Protein AF-A0A2V8RK11-F1 (afdb_monomer)

Nearest PDB structures (foldseek):
  3foj-assembly1_A  TM=9.334E-01  e=7.621E-05  Staphylococcus saprophyticus subsp. saprophyticus ATCC 15305 = NCTC 7292
  3iwh-assembly1_A  TM=9.397E-01  e=1.498E-04  Staphylococcus aureus subsp. aureus COL
  3gk5-assembly1_A  TM=9.410E-01  e=4.721E-04  Thermoplasma volcanium GSS1
  3ict-assembly1_A  TM=9.046E-01  e=2.750E-04  Bacillus anthracis str. Ames
  3nt6-assembly1_B  TM=8.661E-01  e=3.582E-03  Shewanella loihica PV-4

pLDDT: mean 88.03, std 13.86, range [37.38, 97.19]

Solvent-accessible surface area (backbone atoms only — not comparable to full-atom values): 5243 Å² total; per-residue (Å²): 135,82,78,81,74,86,68,79,86,81,77,53,73,68,57,52,49,52,42,53,75,72,66,54,83,64,47,35,39,31,31,42,57,70,74,59,47,72,74,54,72,62,91,86,47,44,83,43,34,55,96,43,38,81,86,46,45,87,78,54,61,89,91,47,54,72,49,63,40,41,94,79,50,67,57,24,53,51,59,73,76,106

Secondary structure (DSSP, 8-state):
------------HHHHHHHHHHT--EEEEE-S-HHHHHH---TTPEE--GGGTTTTGGGS-TTSEEEEE-SSSHHHHHHH--

Sequence (82 aa):
PAATENKMEEITATELKQRLDRGDDIQIIDVREPHEYEIALIPGSRLIPLGQVLDRVSEIDAGRETVVHCKMGGRSAKAIET

Radius of gyration: 13.37 Å; Cα contacts (8 Å, |Δi|>4): 86; chains: 1; bounding box: 25×48×31 Å

Structure (mmCIF, N/CA/C/O backbone):
data_AF-A0A2V8RK11-F1
#
_entry.id   AF-A0A2V8RK11-F1
#
loop_
_atom_site.group_PDB
_atom_site.id
_atom_site.type_symbol
_atom_site.label_atom_id
_atom_site.label_alt_id
_atom_site.label_comp_id
_atom_site.label_asym_id
_atom_site.label_entity_id
_atom_site.label_seq_id
_atom_site.pdbx_PDB_ins_code
_atom_site.Cartn_x
_atom_site.Cartn_y
_atom_site.Cartn_z
_atom_site.occupancy
_atom_site.B_iso_or_equiv
_atom_site.auth_seq_id
_atom_site.auth_comp_id
_atom_site.auth_asym_id
_atom_site.auth_atom_id
_atom_site.pdbx_PDB_model_num
ATOM 1 N N . PRO A 1 1 ? 2.072 32.973 7.460 1.00 37.38 1 PRO A N 1
ATOM 2 C CA . PRO A 1 1 ? 1.746 32.027 6.369 1.00 37.38 1 PRO A CA 1
ATOM 3 C C . PRO A 1 1 ? 2.461 30.687 6.596 1.00 37.38 1 PRO A C 1
ATOM 5 O O . PRO A 1 1 ? 3.647 30.563 6.314 1.00 37.38 1 PRO A O 1
ATOM 8 N N . ALA A 1 2 ? 1.760 29.737 7.219 1.00 40.84 2 ALA A N 1
ATOM 9 C CA . ALA A 1 2 ? 2.280 28.394 7.445 1.00 40.84 2 ALA A CA 1
ATOM 10 C C . ALA A 1 2 ? 2.243 27.634 6.115 1.00 40.84 2 ALA A C 1
ATOM 12 O O . ALA A 1 2 ? 1.184 27.505 5.505 1.00 40.84 2 ALA A O 1
ATOM 13 N N . ALA A 1 3 ? 3.411 27.206 5.646 1.00 42.06 3 ALA A N 1
ATOM 14 C CA . ALA A 1 3 ? 3.513 26.258 4.555 1.00 42.06 3 ALA A CA 1
ATOM 15 C C . ALA A 1 3 ? 2.881 24.943 5.027 1.00 42.06 3 ALA A C 1
ATOM 17 O O . ALA A 1 3 ? 3.325 24.370 6.020 1.00 42.06 3 ALA A O 1
ATOM 18 N N . THR A 1 4 ? 1.831 24.487 4.351 1.00 44.41 4 THR A N 1
ATOM 19 C CA . THR A 1 4 ? 1.341 23.119 4.511 1.00 44.41 4 THR A CA 1
ATOM 20 C C . THR A 1 4 ? 2.411 22.198 3.930 1.00 44.41 4 THR A C 1
ATOM 22 O O . THR A 1 4 ? 2.478 21.997 2.720 1.00 44.41 4 THR A O 1
ATOM 25 N N . GLU A 1 5 ? 3.310 21.703 4.781 1.00 46.88 5 GLU A N 1
ATOM 26 C CA . GLU A 1 5 ? 4.137 20.543 4.461 1.00 46.88 5 GLU A CA 1
ATOM 27 C C . GLU A 1 5 ? 3.179 19.373 4.196 1.00 46.88 5 GLU A C 1
ATOM 29 O O . GLU A 1 5 ? 2.527 18.893 5.121 1.00 46.88 5 GLU A O 1
ATOM 34 N N . ASN A 1 6 ? 3.083 18.911 2.947 1.00 53.88 6 ASN A N 1
ATOM 35 C CA . ASN A 1 6 ? 2.517 17.597 2.635 1.00 53.88 6 ASN A CA 1
ATOM 36 C C . ASN A 1 6 ? 3.485 16.535 3.182 1.00 53.88 6 ASN A C 1
ATOM 38 O O . ASN A 1 6 ? 4.280 15.950 2.447 1.00 53.88 6 ASN A O 1
ATOM 42 N N . LYS A 1 7 ? 3.488 16.342 4.503 1.00 55.41 7 LYS A N 1
ATOM 43 C CA . LYS A 1 7 ? 4.147 15.201 5.129 1.00 55.41 7 LYS A CA 1
ATOM 44 C C . LYS A 1 7 ? 3.302 13.986 4.806 1.00 55.41 7 LYS A C 1
ATOM 46 O O . LYS A 1 7 ? 2.180 13.873 5.281 1.00 55.41 7 LYS A O 1
ATOM 51 N N . MET A 1 8 ? 3.850 13.128 3.956 1.00 69.75 8 MET A N 1
ATOM 52 C CA . MET A 1 8 ? 3.336 11.790 3.713 1.00 69.75 8 MET A CA 1
ATOM 53 C C . MET A 1 8 ? 3.033 11.137 5.067 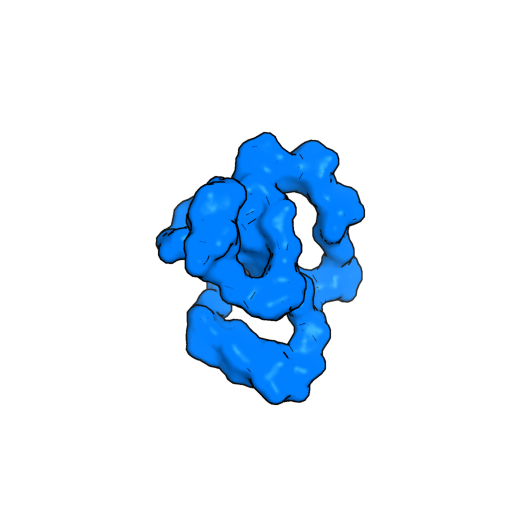1.00 69.75 8 MET A C 1
ATOM 55 O O . MET A 1 8 ? 3.920 11.052 5.917 1.00 69.75 8 MET A O 1
ATOM 59 N N . GLU A 1 9 ? 1.774 10.774 5.303 1.00 85.06 9 GLU A N 1
ATOM 60 C CA . GLU A 1 9 ? 1.376 10.159 6.567 1.00 85.06 9 GLU A CA 1
ATOM 61 C C . GLU 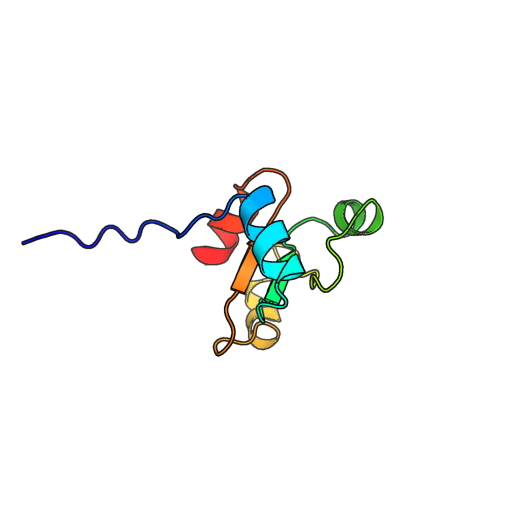A 1 9 ? 1.950 8.739 6.622 1.00 85.06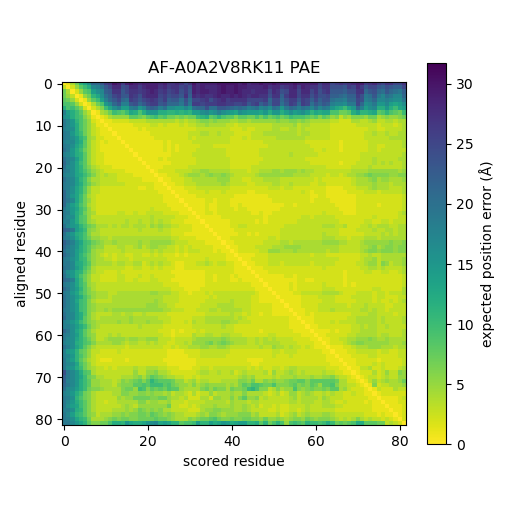 9 GLU A C 1
ATOM 63 O O . GLU A 1 9 ? 1.628 7.884 5.799 1.00 85.06 9 GLU A O 1
ATOM 68 N N . GLU A 1 10 ? 2.854 8.501 7.572 1.00 88.75 10 GLU A N 1
ATOM 69 C CA . GLU A 1 10 ? 3.500 7.206 7.765 1.00 88.75 10 GLU A CA 1
ATOM 70 C C . GLU A 1 10 ? 2.848 6.446 8.921 1.00 88.75 10 GLU A C 1
ATOM 72 O O . GLU A 1 10 ? 2.540 7.007 9.974 1.00 88.75 10 GLU A O 1
ATOM 77 N N . ILE A 1 11 ? 2.701 5.133 8.751 1.00 92.56 11 ILE A N 1
ATOM 78 C CA . ILE A 1 11 ? 2.237 4.220 9.794 1.00 92.56 11 ILE A CA 1
ATOM 79 C C . ILE A 1 11 ? 3.290 3.139 10.031 1.00 92.56 11 ILE A C 1
ATOM 81 O O . ILE A 1 11 ? 3.868 2.584 9.096 1.00 92.56 11 ILE A O 1
ATOM 85 N N . THR A 1 12 ? 3.554 2.818 11.298 1.00 93.25 12 THR A N 1
ATOM 8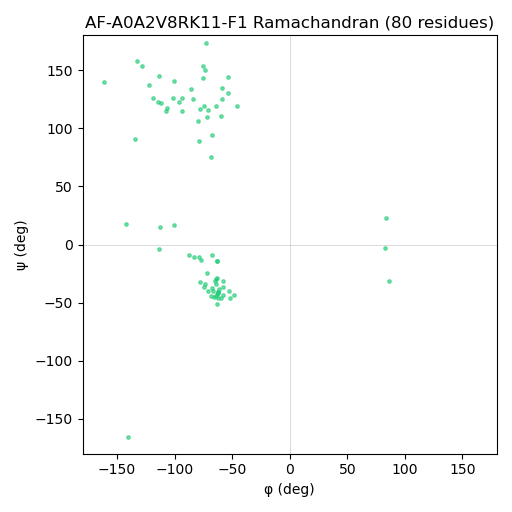6 C CA . THR A 1 12 ? 4.448 1.700 11.622 1.00 93.25 12 THR A CA 1
ATOM 87 C C . THR A 1 12 ? 3.740 0.366 11.389 1.00 93.25 12 THR A C 1
ATOM 89 O O . THR A 1 12 ? 2.521 0.265 11.522 1.00 93.25 12 THR A O 1
ATOM 92 N N . ALA A 1 13 ? 4.500 -0.697 11.113 1.00 91.19 13 ALA A N 1
ATOM 93 C CA . ALA A 1 13 ? 3.929 -2.038 10.965 1.00 91.19 13 ALA A CA 1
ATOM 94 C C . ALA A 1 13 ? 3.162 -2.493 12.222 1.00 91.19 13 ALA A C 1
ATOM 96 O O . ALA A 1 13 ? 2.118 -3.133 12.114 1.00 91.19 13 ALA A O 1
ATOM 97 N N . THR A 1 14 ? 3.658 -2.135 13.411 1.00 94.62 14 THR A N 1
ATOM 98 C CA . THR A 1 14 ? 3.004 -2.451 14.687 1.00 94.62 14 THR A CA 1
ATOM 99 C C . THR A 1 14 ? 1.667 -1.734 14.824 1.00 94.62 14 THR A C 1
ATOM 101 O O . THR A 1 14 ? 0.685 -2.371 15.196 1.00 94.62 14 THR A O 1
ATOM 104 N N . GLU A 1 15 ? 1.619 -0.440 14.497 1.00 94.56 15 GLU A N 1
ATOM 105 C CA . GLU A 1 15 ? 0.382 0.343 14.545 1.00 94.56 15 GLU A CA 1
ATOM 106 C C . GLU A 1 15 ? -0.632 -0.218 13.549 1.00 94.56 15 GLU A C 1
ATOM 108 O O . GLU A 1 15 ? -1.731 -0.586 13.947 1.00 94.56 15 GLU A O 1
ATOM 113 N N . LEU A 1 16 ? -0.238 -0.411 12.283 1.00 94.19 16 LEU A N 1
ATOM 114 C CA . LEU A 1 16 ? -1.106 -1.001 11.260 1.00 94.19 16 LEU A CA 1
ATOM 115 C C . LEU A 1 16 ? -1.699 -2.332 11.733 1.00 94.19 16 LEU A C 1
ATOM 117 O O . LEU A 1 16 ? -2.904 -2.543 11.637 1.00 94.19 16 LEU A O 1
ATOM 121 N N . LYS A 1 17 ? -0.873 -3.207 12.309 1.00 94.44 17 LYS A N 1
ATOM 122 C CA . LYS A 1 17 ? -1.320 -4.499 12.829 1.00 94.44 17 LYS A CA 1
ATOM 123 C C . LYS A 1 17 ? -2.342 -4.350 13.959 1.00 94.44 17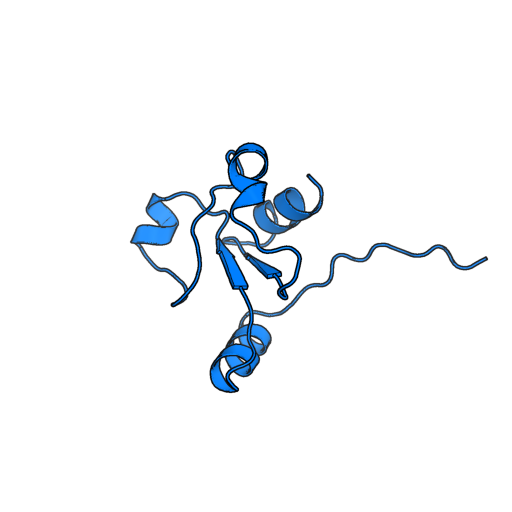 LYS A C 1
ATOM 125 O O . LYS A 1 17 ? -3.335 -5.065 13.961 1.00 94.44 17 LYS A O 1
ATOM 130 N N . GLN A 1 18 ? -2.149 -3.406 14.882 1.00 96.56 18 GLN A N 1
ATOM 131 C CA . GLN A 1 18 ? -3.138 -3.124 15.929 1.00 96.56 18 GLN A CA 1
ATOM 132 C C . GLN A 1 18 ? -4.471 -2.646 15.346 1.00 96.56 18 GLN A C 1
ATOM 134 O O . GLN A 1 18 ? -5.521 -3.063 15.821 1.00 96.56 18 GLN A O 1
ATOM 139 N N . ARG A 1 19 ? -4.444 -1.799 14.314 1.00 95.06 19 ARG A N 1
ATOM 140 C CA . ARG A 1 19 ? -5.658 -1.315 13.639 1.00 95.06 19 ARG A CA 1
ATOM 141 C C . ARG A 1 19 ? -6.421 -2.446 12.952 1.00 95.06 19 ARG A C 1
ATOM 143 O O . ARG A 1 19 ? -7.631 -2.563 13.124 1.00 95.06 19 ARG A O 1
ATOM 150 N N . LEU A 1 20 ? -5.701 -3.323 12.255 1.00 94.06 20 LEU A N 1
ATOM 151 C CA . LEU A 1 20 ? -6.280 -4.514 11.632 1.00 94.06 20 LEU A CA 1
ATOM 152 C C . LEU A 1 20 ? -6.872 -5.468 12.680 1.00 94.06 20 LEU A C 1
ATOM 154 O O . LEU A 1 20 ? -7.987 -5.948 12.501 1.00 94.06 20 LEU A O 1
ATOM 158 N N . ASP A 1 21 ? -6.179 -5.682 13.804 1.00 94.50 21 ASP A N 1
ATOM 159 C CA . ASP A 1 21 ? -6.666 -6.515 14.914 1.00 94.50 21 ASP A CA 1
ATOM 160 C C . ASP A 1 21 ? -7.943 -5.934 15.567 1.00 94.50 21 ASP A C 1
ATOM 162 O O . ASP A 1 21 ? -8.769 -6.688 16.083 1.00 94.50 21 ASP A O 1
ATOM 166 N N . ARG 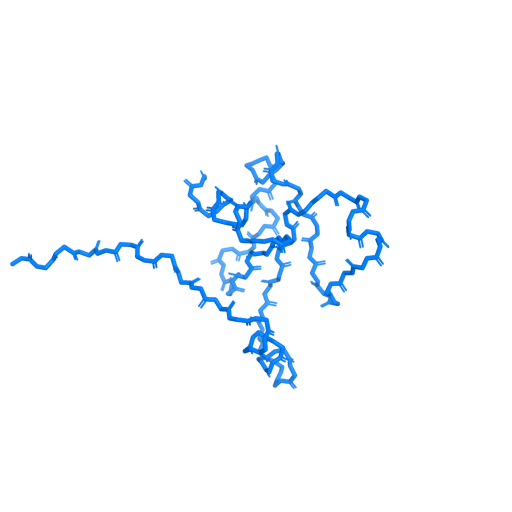A 1 22 ? -8.132 -4.603 15.541 1.00 96.19 22 ARG A N 1
ATOM 167 C CA . ARG A 1 22 ? -9.362 -3.927 16.006 1.00 96.19 22 ARG A CA 1
ATOM 168 C C . ARG A 1 22 ? -10.527 -4.022 15.017 1.00 96.19 22 ARG A C 1
ATOM 170 O O . ARG A 1 22 ? -11.658 -3.736 15.408 1.00 96.19 22 ARG A O 1
ATOM 177 N N . GLY A 1 23 ? -10.266 -4.431 13.776 1.00 94.00 23 GLY A N 1
ATOM 178 C CA . GLY A 1 23 ? -11.258 -4.486 12.705 1.00 94.00 23 GLY A CA 1
ATOM 179 C C . GLY A 1 23 ? -11.475 -3.152 11.987 1.00 94.00 23 GLY A C 1
ATOM 180 O O . GLY A 1 23 ? -12.539 -2.962 11.400 1.00 94.00 23 GLY A O 1
ATOM 181 N N . ASP A 1 24 ? -10.502 -2.233 12.038 1.00 94.12 24 ASP A N 1
ATOM 182 C CA . ASP A 1 24 ? -10.542 -0.999 11.247 1.00 94.12 24 ASP A CA 1
ATOM 183 C C . ASP A 1 24 ? -10.618 -1.362 9.743 1.00 94.12 24 ASP A C 1
ATOM 185 O O . ASP A 1 24 ? -9.873 -2.224 9.264 1.00 94.12 24 ASP A O 1
ATOM 189 N N . ASP A 1 25 ? -11.502 -0.704 8.983 1.00 93.25 25 ASP A N 1
ATOM 190 C CA . ASP A 1 25 ? -11.627 -0.935 7.537 1.00 93.25 25 ASP A CA 1
ATOM 191 C C . ASP A 1 25 ? -10.514 -0.210 6.769 1.00 93.25 25 ASP A C 1
ATOM 193 O O . ASP A 1 25 ? -10.654 0.945 6.368 1.00 93.25 25 ASP A O 1
ATOM 197 N N . ILE A 1 26 ? -9.388 -0.900 6.592 1.00 94.81 26 ILE A N 1
ATOM 198 C CA . ILE A 1 26 ? -8.196 -0.387 5.913 1.00 94.81 26 ILE A CA 1
ATOM 199 C C . ILE A 1 26 ? -7.918 -1.256 4.691 1.00 94.81 26 ILE A C 1
ATOM 201 O O . ILE A 1 26 ? -7.760 -2.475 4.801 1.00 94.81 26 ILE A O 1
ATOM 205 N N . GLN A 1 27 ? -7.805 -0.637 3.517 1.00 95.56 27 GLN A N 1
ATOM 206 C CA . GLN A 1 27 ? -7.287 -1.329 2.342 1.00 95.56 27 GLN A CA 1
ATOM 207 C C . GLN A 1 27 ? -5.757 -1.256 2.334 1.00 95.56 27 GLN A C 1
ATOM 209 O O . GLN A 1 27 ? -5.161 -0.199 2.548 1.00 95.56 27 GLN A O 1
ATOM 214 N N . ILE A 1 28 ? -5.110 -2.388 2.071 1.00 96.25 28 ILE A N 1
ATOM 215 C CA . ILE A 1 28 ? -3.651 -2.481 2.046 1.00 96.25 28 ILE A CA 1
ATOM 216 C C . ILE A 1 28 ? -3.211 -2.743 0.611 1.00 96.25 28 ILE A C 1
ATOM 218 O O . ILE A 1 28 ? -3.600 -3.756 0.026 1.00 96.25 28 ILE A O 1
ATOM 222 N N . ILE A 1 29 ? -2.386 -1.857 0.059 1.00 96.31 29 ILE A N 1
ATOM 223 C CA . ILE A 1 29 ? -1.818 -1.995 -1.283 1.00 96.31 29 ILE A CA 1
ATOM 224 C C . ILE A 1 29 ? -0.341 -2.357 -1.160 1.00 96.31 29 ILE A C 1
ATOM 226 O O . ILE A 1 29 ? 0.467 -1.601 -0.621 1.00 96.31 29 ILE A O 1
ATOM 230 N N . ASP A 1 30 ? 0.010 -3.533 -1.661 1.00 96.38 30 ASP A N 1
ATOM 231 C CA . ASP A 1 30 ? 1.382 -4.012 -1.712 1.00 96.38 30 ASP A CA 1
ATOM 232 C C . ASP A 1 30 ? 2.001 -3.649 -3.062 1.00 96.38 30 ASP A C 1
ATOM 234 O O . ASP A 1 30 ? 1.567 -4.151 -4.099 1.00 96.38 30 ASP A O 1
ATOM 238 N N . VAL A 1 31 ? 3.019 -2.785 -3.050 1.00 96.31 31 VAL A N 1
ATOM 239 C CA . VAL A 1 31 ? 3.722 -2.341 -4.268 1.00 96.31 31 VAL A CA 1
ATOM 240 C C . VAL A 1 31 ? 5.049 -3.062 -4.499 1.00 96.31 31 VAL A C 1
ATOM 242 O O . VAL A 1 31 ? 5.909 -2.583 -5.248 1.00 96.31 31 VAL A O 1
ATOM 245 N N . ARG A 1 32 ? 5.257 -4.199 -3.824 1.00 96.50 32 ARG A N 1
ATOM 246 C CA . ARG A 1 32 ? 6.419 -5.068 -4.033 1.00 96.50 32 ARG A CA 1
ATOM 247 C C . ARG A 1 32 ? 6.335 -5.827 -5.356 1.00 96.50 32 ARG A C 1
ATOM 249 O O . ARG A 1 32 ? 5.336 -5.791 -6.069 1.00 96.50 32 ARG A O 1
ATOM 256 N N . GLU A 1 33 ? 7.418 -6.527 -5.676 1.00 95.19 33 GLU A N 1
ATOM 257 C CA . GLU A 1 33 ? 7.432 -7.448 -6.807 1.00 95.19 33 GLU A CA 1
ATOM 258 C C . GLU A 1 33 ? 6.634 -8.723 -6.480 1.00 95.19 33 GLU A C 1
ATOM 260 O O . GLU A 1 33 ? 6.641 -9.155 -5.322 1.00 95.19 33 GLU A O 1
ATOM 265 N N . PRO A 1 34 ? 6.010 -9.387 -7.475 1.00 94.81 34 PRO A N 1
ATOM 266 C CA . PRO A 1 34 ? 5.197 -10.584 -7.243 1.00 94.81 34 PRO A CA 1
ATOM 267 C C . PRO A 1 34 ? 5.911 -11.687 -6.456 1.00 94.81 34 PRO A C 1
ATOM 269 O O . PRO A 1 34 ? 5.339 -12.244 -5.526 1.00 94.81 34 PRO A O 1
ATOM 272 N N . HIS A 1 35 ? 7.194 -11.925 -6.736 1.00 95.12 35 HIS A N 1
ATOM 273 C CA . HIS A 1 35 ? 7.977 -12.936 -6.023 1.00 95.12 35 HIS A CA 1
ATOM 274 C C . HIS A 1 35 ? 8.153 -12.620 -4.523 1.00 95.12 35 HIS A C 1
ATOM 276 O O . HIS A 1 35 ? 8.256 -13.531 -3.709 1.00 95.12 35 HIS A O 1
ATOM 282 N N . GLU A 1 36 ? 8.180 -11.342 -4.120 1.00 93.81 36 GLU A N 1
ATOM 283 C CA . GLU A 1 36 ? 8.236 -10.959 -2.701 1.00 93.81 36 GLU A CA 1
ATOM 284 C C . GLU A 1 36 ? 6.891 -11.195 -2.001 1.00 93.81 36 GLU A C 1
ATOM 286 O O . GLU A 1 36 ? 6.868 -11.521 -0.812 1.00 93.81 36 GLU A O 1
ATOM 291 N N . TYR A 1 37 ? 5.787 -11.007 -2.731 1.00 93.62 37 TYR A N 1
ATOM 292 C CA . TYR A 1 37 ? 4.422 -11.236 -2.256 1.00 93.62 37 TYR A CA 1
ATOM 293 C C . TYR A 1 37 ? 4.125 -12.731 -2.084 1.00 93.62 37 TYR A C 1
ATOM 295 O O . TYR A 1 37 ? 3.530 -13.133 -1.088 1.00 93.62 37 TYR A O 1
ATOM 303 N N . GLU A 1 38 ? 4.602 -13.562 -3.014 1.00 92.81 38 GLU A N 1
ATOM 304 C CA . GLU A 1 38 ? 4.480 -15.025 -2.955 1.00 92.81 38 GLU A CA 1
ATOM 305 C C . GLU A 1 38 ? 5.226 -15.636 -1.761 1.00 92.81 38 GLU A C 1
ATOM 307 O O . GLU A 1 38 ? 4.762 -16.617 -1.183 1.00 92.81 38 GLU A O 1
ATOM 312 N N . ILE A 1 39 ? 6.362 -15.051 -1.364 1.00 94.88 39 ILE A N 1
ATOM 313 C CA . ILE A 1 39 ? 7.118 -15.495 -0.181 1.00 94.88 39 ILE A CA 1
ATOM 314 C C . ILE A 1 39 ? 6.342 -15.197 1.107 1.00 94.88 39 ILE A C 1
ATOM 316 O O . ILE A 1 39 ? 6.308 -16.027 2.016 1.00 94.88 39 ILE A O 1
ATOM 320 N N . ALA A 1 40 ? 5.765 -13.998 1.211 1.00 92.25 40 ALA A N 1
ATOM 321 C CA . ALA A 1 40 ? 4.959 -13.582 2.351 1.00 92.25 40 ALA A CA 1
ATOM 322 C C . ALA A 1 40 ? 4.086 -12.376 1.991 1.00 92.25 40 ALA A C 1
ATOM 324 O O . ALA A 1 40 ? 4.565 -11.410 1.389 1.00 92.25 40 ALA A O 1
ATOM 325 N N . LEU A 1 41 ? 2.842 -12.384 2.466 1.00 94.50 41 LEU A N 1
ATOM 326 C CA . LEU A 1 41 ? 1.867 -11.312 2.269 1.00 94.50 41 LEU A CA 1
ATOM 327 C C . LEU A 1 41 ? 1.174 -10.937 3.580 1.00 94.50 41 LEU A C 1
ATOM 329 O O . LEU A 1 41 ? 1.117 -11.732 4.520 1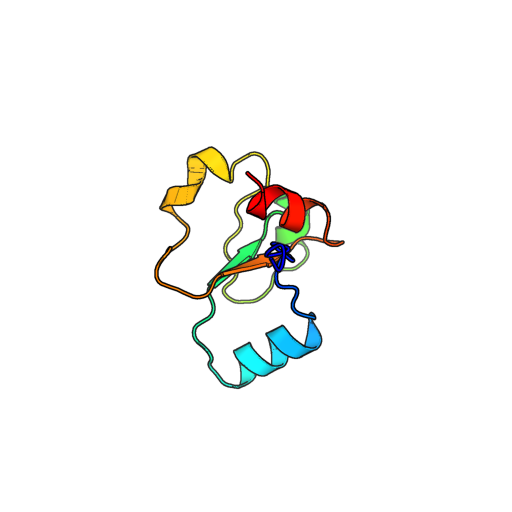.00 94.50 41 LEU A O 1
ATOM 333 N N . ILE A 1 42 ? 0.631 -9.721 3.623 1.00 93.12 42 ILE A N 1
ATOM 334 C CA . ILE A 1 42 ? -0.274 -9.296 4.693 1.00 93.12 42 ILE A CA 1
ATOM 335 C C . ILE A 1 42 ? -1.679 -9.788 4.315 1.00 93.12 42 ILE A C 1
ATOM 337 O O . ILE A 1 42 ? -2.138 -9.483 3.215 1.00 93.12 42 ILE A O 1
ATOM 341 N N . PRO A 1 43 ? -2.380 -10.554 5.169 1.00 91.31 43 PRO A N 1
ATOM 342 C CA . PRO A 1 43 ? -3.730 -11.010 4.856 1.00 91.31 43 PRO A CA 1
ATOM 343 C C . PRO A 1 43 ? -4.650 -9.842 4.481 1.00 91.31 43 PRO A C 1
ATOM 345 O O . PRO A 1 43 ? -4.704 -8.838 5.184 1.00 91.31 43 PRO A O 1
ATOM 348 N N . GLY A 1 44 ? -5.356 -9.972 3.356 1.00 91.00 44 GLY A N 1
ATOM 349 C CA . GLY A 1 44 ? -6.227 -8.918 2.830 1.00 91.00 44 GLY A CA 1
ATOM 350 C C . GLY A 1 44 ? -5.515 -7.834 2.012 1.00 91.00 44 GLY A C 1
ATOM 351 O O . GLY A 1 44 ? -6.202 -6.978 1.455 1.00 91.00 44 GLY A O 1
ATOM 352 N N . SER A 1 45 ? -4.182 -7.867 1.877 1.00 95.06 45 SER A N 1
ATOM 353 C CA . SER A 1 45 ? -3.482 -6.930 0.996 1.00 95.06 45 SER A CA 1
ATOM 354 C C . SER A 1 45 ? -3.640 -7.287 -0.478 1.00 95.06 45 SER A C 1
ATOM 356 O O . SER A 1 45 ? -3.648 -8.458 -0.869 1.00 95.06 45 SER A O 1
ATOM 358 N N . ARG A 1 46 ? -3.747 -6.255 -1.315 1.00 95.88 46 ARG A N 1
ATOM 359 C CA . ARG A 1 46 ? -3.818 -6.363 -2.772 1.00 95.88 46 ARG A CA 1
ATOM 360 C C . ARG A 1 46 ? -2.460 -6.036 -3.380 1.00 95.88 46 ARG A C 1
ATOM 362 O O . ARG A 1 46 ? -1.926 -4.957 -3.150 1.00 95.88 46 ARG A O 1
ATOM 369 N N . LEU A 1 47 ? -1.935 -6.945 -4.197 1.00 97.19 47 LEU A N 1
ATOM 370 C CA . LEU A 1 47 ? -0.697 -6.729 -4.942 1.00 97.19 47 LEU A CA 1
ATOM 371 C C . LEU A 1 47 ? -0.940 -5.843 -6.174 1.00 97.19 47 LEU A C 1
ATOM 373 O O . LEU A 1 47 ? -1.629 -6.243 -7.121 1.00 97.19 47 LEU A O 1
ATOM 377 N N . ILE A 1 48 ? -0.315 -4.668 -6.180 1.00 96.56 48 ILE A N 1
ATOM 378 C CA . ILE A 1 48 ? -0.227 -3.756 -7.323 1.00 96.56 48 ILE A CA 1
ATOM 379 C C . ILE A 1 48 ? 1.234 -3.300 -7.416 1.00 96.56 48 ILE A C 1
ATOM 381 O O . ILE A 1 48 ? 1.598 -2.321 -6.769 1.00 96.56 48 ILE A O 1
ATOM 385 N N . PRO A 1 49 ? 2.097 -3.999 -8.178 1.00 96.25 49 PRO A N 1
ATOM 386 C CA . PRO A 1 49 ? 3.514 -3.654 -8.272 1.00 96.25 49 PRO A CA 1
ATOM 387 C C . PRO A 1 49 ? 3.702 -2.189 -8.663 1.00 96.25 49 PRO A C 1
ATOM 389 O O . PRO A 1 49 ? 2.937 -1.681 -9.482 1.00 96.25 49 PRO A O 1
ATOM 392 N N . LEU A 1 50 ? 4.731 -1.520 -8.130 1.00 93.56 50 LEU A N 1
ATOM 393 C CA . LEU A 1 50 ? 4.940 -0.076 -8.327 1.00 93.56 50 LEU A CA 1
ATOM 394 C C . LEU A 1 50 ? 4.820 0.362 -9.800 1.00 93.56 50 LEU A C 1
ATOM 396 O O . LEU A 1 50 ? 4.174 1.362 -10.094 1.00 93.56 50 LEU A O 1
ATOM 400 N N . GLY A 1 51 ? 5.399 -0.406 -10.729 1.00 93.19 51 GLY A N 1
ATOM 401 C CA . GLY A 1 51 ? 5.355 -0.106 -12.165 1.00 93.19 51 GLY A CA 1
ATOM 402 C C . GLY A 1 51 ? 3.971 -0.214 -12.818 1.00 93.19 51 GLY A C 1
ATOM 403 O O . GLY A 1 51 ? 3.831 0.173 -13.968 1.00 93.19 51 GLY A O 1
ATOM 404 N N . GLN A 1 52 ? 2.969 -0.736 -12.108 1.00 93.81 52 GLN A N 1
ATOM 405 C CA . GLN A 1 52 ? 1.589 -0.901 -12.572 1.00 93.81 52 GLN A CA 1
ATOM 406 C C . GLN A 1 52 ? 0.595 -0.012 -11.813 1.00 93.81 52 GLN A C 1
ATOM 408 O O . GLN A 1 52 ? -0.590 -0.032 -12.137 1.00 93.81 52 GLN A O 1
ATOM 413 N N . VAL A 1 53 ? 1.037 0.739 -10.794 1.00 92.31 53 VAL A N 1
ATOM 414 C CA . VAL A 1 53 ? 0.141 1.525 -9.924 1.00 92.31 53 VAL A CA 1
ATOM 415 C C . VAL A 1 53 ? -0.685 2.528 -10.728 1.00 92.31 53 VAL A C 1
ATOM 417 O O . VAL A 1 53 ? -1.891 2.604 -10.525 1.00 92.31 53 VAL A O 1
ATOM 420 N N . LEU A 1 54 ? -0.069 3.231 -11.682 1.00 90.62 54 LEU A N 1
ATOM 421 C CA . LEU A 1 54 ? -0.762 4.202 -12.536 1.00 90.62 54 LEU A CA 1
ATOM 422 C C . LEU A 1 54 ? -1.860 3.560 -13.391 1.00 90.62 54 LEU A C 1
ATOM 424 O O . LEU A 1 54 ? -2.980 4.061 -13.442 1.00 90.62 54 LEU A O 1
ATOM 428 N N . ASP A 1 55 ? -1.555 2.429 -14.023 1.00 94.06 55 ASP A N 1
ATOM 429 C CA . ASP A 1 55 ? -2.499 1.734 -14.904 1.00 94.06 55 ASP A CA 1
ATOM 430 C C . ASP A 1 55 ? -3.633 1.055 -14.121 1.00 94.06 55 ASP A C 1
ATOM 432 O O . ASP A 1 55 ? -4.716 0.814 -14.654 1.00 94.06 55 ASP A O 1
ATOM 436 N N . ARG A 1 56 ? -3.384 0.740 -12.845 1.00 94.69 56 ARG A N 1
ATOM 437 C CA . ARG A 1 56 ? -4.287 -0.014 -11.966 1.00 94.69 56 ARG A CA 1
ATOM 438 C C . ARG A 1 56 ? -4.846 0.830 -10.822 1.00 94.69 56 ARG A C 1
ATOM 440 O O . ARG A 1 56 ? -5.428 0.280 -9.891 1.00 94.69 56 ARG A O 1
ATOM 447 N N . VAL A 1 57 ? -4.734 2.158 -10.893 1.00 91.38 57 VAL A N 1
ATOM 448 C CA . VAL A 1 57 ? -5.219 3.074 -9.844 1.00 91.38 57 VAL A CA 1
ATOM 449 C C . VAL A 1 57 ? -6.718 2.910 -9.587 1.00 91.38 57 VAL A C 1
ATOM 451 O O . VAL A 1 57 ? -7.166 3.004 -8.452 1.00 91.38 57 VAL A O 1
ATOM 454 N N . SER A 1 58 ? -7.487 2.557 -10.620 1.00 93.12 58 SER A N 1
ATOM 455 C CA . SER A 1 58 ? -8.924 2.269 -10.531 1.00 93.12 58 SER A CA 1
ATOM 456 C C . SER A 1 58 ? -9.262 1.063 -9.645 1.00 93.12 58 SER A C 1
ATOM 458 O O . SER A 1 58 ? -10.423 0.865 -9.297 1.00 93.12 58 SER A O 1
ATOM 460 N N . GLU A 1 59 ? -8.278 0.230 -9.295 1.00 92.75 59 GLU A N 1
ATOM 461 C CA . GLU A 1 59 ? -8.443 -0.859 -8.330 1.00 92.75 59 GLU A CA 1
ATOM 462 C C . GLU A 1 59 ? -8.298 -0.390 -6.876 1.00 92.75 59 GLU A C 1
ATOM 464 O O . GLU A 1 59 ? -8.583 -1.166 -5.964 1.00 92.75 59 GLU A O 1
ATOM 469 N N . ILE A 1 60 ? -7.844 0.840 -6.640 1.00 93.50 60 ILE A N 1
ATOM 470 C CA . ILE A 1 60 ? -7.696 1.430 -5.310 1.00 93.50 60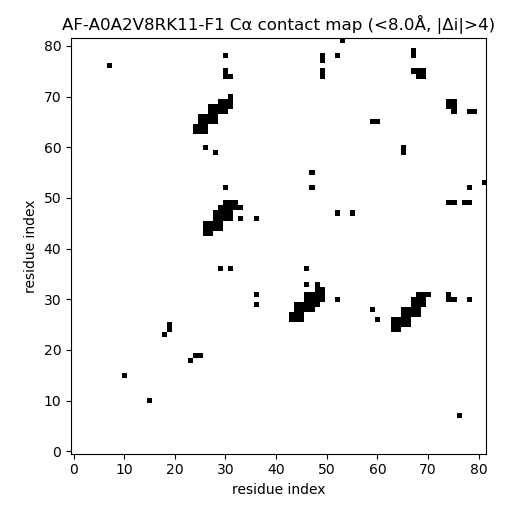 ILE A CA 1
ATOM 471 C C . ILE A 1 60 ? -8.948 2.258 -5.025 1.00 93.50 60 ILE A C 1
ATOM 473 O O . ILE A 1 60 ? -9.305 3.161 -5.780 1.00 93.50 60 ILE A O 1
ATOM 477 N N . ASP A 1 61 ? -9.641 1.941 -3.935 1.00 93.06 61 ASP A N 1
ATOM 478 C CA . ASP A 1 61 ? -10.876 2.636 -3.576 1.00 93.06 61 ASP A CA 1
ATOM 479 C C . ASP A 1 61 ? -10.554 3.981 -2.910 1.00 93.06 61 ASP A C 1
ATOM 481 O O . ASP A 1 61 ? -10.150 4.024 -1.752 1.00 93.06 61 ASP A O 1
ATOM 485 N N . ALA A 1 62 ? -10.753 5.096 -3.610 1.00 89.44 62 ALA A N 1
ATOM 486 C CA . ALA A 1 62 ? -10.473 6.425 -3.062 1.00 89.44 62 ALA A CA 1
ATOM 487 C C . ALA A 1 62 ? -11.346 6.805 -1.842 1.00 89.44 62 ALA A C 1
ATOM 489 O O . ALA A 1 62 ? -11.036 7.777 -1.156 1.00 89.44 62 ALA A O 1
ATOM 490 N N . GLY A 1 63 ? -12.434 6.073 -1.568 1.00 91.75 63 GLY A N 1
ATOM 491 C CA . GLY A 1 63 ? -13.311 6.293 -0.415 1.00 91.75 63 GLY A CA 1
ATOM 492 C C . GLY A 1 63 ? -12.880 5.569 0.863 1.00 91.75 63 GLY A C 1
ATOM 493 O O . GLY A 1 63 ? -13.459 5.823 1.920 1.00 91.75 63 GLY A O 1
ATOM 494 N N . ARG A 1 64 ? -11.885 4.677 0.787 1.00 92.38 64 ARG A N 1
ATOM 495 C CA . ARG A 1 64 ? -11.395 3.882 1.923 1.00 92.38 64 ARG A CA 1
ATOM 496 C C . ARG A 1 64 ? -9.974 4.281 2.287 1.00 92.38 64 ARG A C 1
ATOM 498 O O . ARG A 1 64 ? -9.142 4.558 1.421 1.00 92.38 64 ARG A O 1
ATOM 505 N N . GLU A 1 65 ? -9.676 4.247 3.581 1.00 93.06 65 GLU A N 1
ATOM 506 C CA . GLU A 1 65 ? -8.320 4.495 4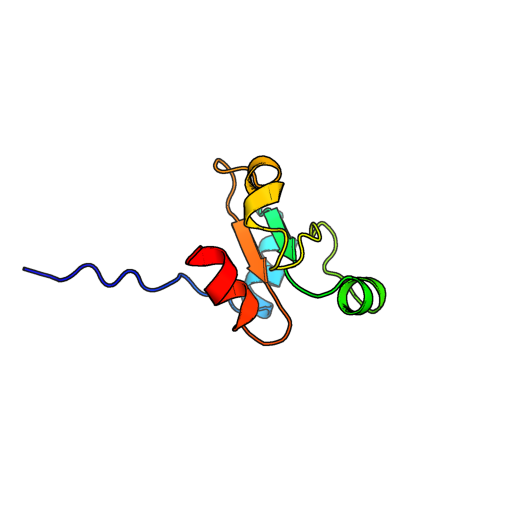.059 1.00 93.06 65 GLU A CA 1
ATOM 507 C C . GLU A 1 65 ? -7.350 3.489 3.433 1.00 93.06 65 GLU A C 1
ATOM 509 O O . GLU A 1 65 ? -7.561 2.276 3.507 1.00 93.06 65 GLU A O 1
ATOM 514 N N . THR A 1 66 ? -6.304 4.010 2.789 1.00 93.88 66 THR A N 1
ATOM 515 C CA . THR A 1 66 ? -5.348 3.221 2.010 1.00 93.88 66 THR A CA 1
ATOM 516 C C . THR A 1 66 ? -3.976 3.270 2.641 1.00 93.88 66 THR A C 1
ATOM 518 O O . THR A 1 66 ? -3.376 4.335 2.752 1.00 93.88 66 THR A O 1
ATOM 521 N N . VAL A 1 67 ? -3.442 2.098 2.972 1.00 94.81 67 VAL A N 1
ATOM 522 C CA . VAL A 1 67 ? -2.050 1.950 3.390 1.00 94.81 67 VAL A CA 1
ATOM 523 C C . VAL A 1 67 ? -1.267 1.273 2.279 1.00 94.81 67 VAL A C 1
ATOM 525 O O . VAL A 1 67 ? -1.490 0.107 1.954 1.00 94.81 67 VAL A O 1
ATOM 528 N N . VAL A 1 68 ? -0.323 2.012 1.700 1.00 94.44 68 VAL A N 1
ATOM 529 C CA . VAL A 1 68 ? 0.591 1.494 0.681 1.00 94.44 68 VAL A CA 1
ATOM 530 C C . VAL A 1 68 ? 1.870 1.029 1.362 1.00 94.44 68 VAL A C 1
ATOM 532 O O . VAL A 1 68 ? 2.512 1.802 2.071 1.00 94.44 68 VAL A O 1
ATOM 535 N N . HIS A 1 69 ? 2.280 -0.219 1.141 1.00 93.75 69 HIS A N 1
ATOM 536 C CA . HIS A 1 69 ? 3.496 -0.752 1.747 1.00 93.75 69 HIS A CA 1
ATOM 537 C C . HIS A 1 69 ? 4.435 -1.381 0.722 1.00 93.75 69 HIS A C 1
ATOM 539 O O . HIS A 1 69 ? 4.044 -1.872 -0.335 1.00 93.75 69 HIS A O 1
ATOM 545 N N . CYS A 1 70 ? 5.720 -1.377 1.066 1.00 91.38 70 CYS A N 1
ATOM 546 C CA . CYS A 1 70 ? 6.737 -2.137 0.362 1.00 91.38 70 CYS A CA 1
ATOM 547 C C . CYS A 1 70 ? 7.731 -2.741 1.360 1.00 91.38 70 CYS A C 1
ATOM 549 O O . CYS A 1 70 ? 7.472 -2.767 2.560 1.00 91.38 70 CYS A O 1
ATOM 551 N N . LYS A 1 71 ? 8.886 -3.225 0.888 1.00 88.81 71 LYS A N 1
ATOM 552 C CA . LYS A 1 71 ? 9.904 -3.823 1.766 1.00 88.81 71 LYS A CA 1
ATOM 553 C C . LYS A 1 71 ? 10.576 -2.825 2.726 1.00 88.81 71 LYS A C 1
ATOM 555 O O . LYS A 1 71 ? 10.908 -3.209 3.838 1.00 88.81 71 LYS A O 1
ATOM 560 N N . MET A 1 72 ? 10.838 -1.587 2.288 1.00 86.44 72 MET A N 1
ATOM 561 C CA . MET A 1 72 ? 11.683 -0.620 3.026 1.00 86.44 72 MET A CA 1
ATOM 562 C C . MET A 1 72 ? 11.192 0.842 2.949 1.00 86.44 72 MET A C 1
ATOM 564 O O . MET A 1 72 ? 11.972 1.759 3.160 1.00 86.44 72 MET A O 1
ATOM 568 N N . GLY A 1 73 ? 9.939 1.091 2.568 1.00 80.81 73 GLY A N 1
ATOM 569 C CA . GLY A 1 73 ? 9.364 2.445 2.457 1.00 80.81 73 GLY A CA 1
ATOM 570 C C . GLY A 1 73 ? 9.584 3.173 1.118 1.00 80.81 73 GLY A C 1
ATOM 571 O O . GLY A 1 73 ? 8.700 3.892 0.666 1.00 80.81 73 GLY A O 1
ATOM 572 N N . GLY A 1 74 ? 10.696 2.940 0.411 1.00 85.44 74 GLY A N 1
ATOM 573 C CA . GLY A 1 74 ? 11.015 3.711 -0.807 1.00 85.44 74 GLY A CA 1
ATOM 574 C C . GLY A 1 74 ? 10.011 3.576 -1.966 1.00 85.44 74 GLY A C 1
ATOM 575 O O . GLY A 1 74 ? 9.668 4.564 -2.609 1.00 85.44 74 GLY A O 1
ATOM 576 N N . ARG A 1 75 ? 9.498 2.365 -2.231 1.00 88.88 75 ARG A N 1
ATOM 577 C CA . ARG A 1 75 ? 8.514 2.143 -3.313 1.00 88.88 75 ARG A CA 1
ATOM 578 C C . ARG A 1 75 ? 7.124 2.656 -2.945 1.00 88.88 75 ARG A C 1
ATOM 580 O O . ARG A 1 75 ? 6.433 3.178 -3.807 1.00 88.88 75 ARG A O 1
ATOM 587 N N . SER A 1 76 ? 6.727 2.524 -1.681 1.00 84.06 76 SER A N 1
ATOM 588 C CA . SER A 1 76 ? 5.441 3.030 -1.193 1.00 84.06 76 SER A CA 1
ATOM 589 C C . SER A 1 76 ? 5.399 4.554 -1.220 1.00 84.06 76 SER A C 1
ATOM 591 O O . SER A 1 76 ? 4.411 5.109 -1.681 1.00 84.06 76 SER A O 1
ATOM 593 N N . ALA A 1 77 ? 6.496 5.223 -0.849 1.00 84.69 77 ALA A N 1
ATOM 594 C CA . ALA A 1 77 ? 6.597 6.672 -0.990 1.00 84.69 77 ALA A CA 1
ATOM 595 C C . ALA A 1 77 ? 6.441 7.108 -2.451 1.00 84.69 77 ALA A C 1
ATOM 597 O O . ALA A 1 77 ? 5.628 7.973 -2.765 1.00 84.69 77 ALA A O 1
ATOM 598 N N . LYS A 1 78 ? 7.140 6.423 -3.367 1.00 86.94 78 LYS A N 1
ATOM 599 C CA . LYS A 1 78 ? 7.030 6.713 -4.798 1.00 86.94 78 LYS A CA 1
ATOM 600 C C . LYS A 1 78 ? 5.615 6.495 -5.344 1.00 86.94 78 LYS A C 1
ATOM 602 O O . LYS A 1 78 ? 5.177 7.276 -6.181 1.00 86.94 78 LYS A O 1
ATOM 607 N N . ALA A 1 79 ? 4.917 5.457 -4.886 1.00 86.56 79 ALA A N 1
ATOM 608 C CA . ALA A 1 79 ? 3.547 5.163 -5.301 1.00 86.56 79 ALA A CA 1
ATOM 609 C C . ALA A 1 79 ? 2.541 6.243 -4.866 1.00 86.56 79 ALA A C 1
ATOM 611 O O . ALA A 1 79 ? 1.572 6.461 -5.575 1.00 86.56 79 ALA A O 1
ATOM 612 N N . ILE A 1 80 ? 2.770 6.911 -3.729 1.00 86.31 80 ILE A N 1
ATOM 613 C CA . ILE A 1 80 ? 1.897 7.986 -3.223 1.00 86.31 80 ILE A CA 1
ATOM 614 C C . ILE A 1 80 ? 2.134 9.309 -3.970 1.00 86.31 80 ILE A C 1
ATOM 616 O O . ILE A 1 80 ? 1.214 10.103 -4.134 1.00 86.31 80 ILE A O 1
ATOM 620 N N . GLU A 1 81 ? 3.364 9.563 -4.420 1.00 84.56 81 GLU A N 1
ATOM 621 C CA . GLU A 1 81 ? 3.724 10.786 -5.156 1.00 84.56 81 GLU A CA 1
ATOM 622 C C . GLU A 1 81 ? 3.330 10.778 -6.641 1.00 84.56 81 GLU A C 1
ATOM 624 O O . GLU A 1 81 ? 3.495 11.798 -7.315 1.00 84.56 81 GLU A O 1
ATOM 629 N N . THR A 1 82 ? 2.921 9.625 -7.172 1.00 71.44 82 THR A N 1
ATOM 630 C CA . THR A 1 82 ? 2.707 9.399 -8.609 1.00 71.44 82 THR A CA 1
ATOM 631 C C . THR A 1 82 ? 1.226 9.475 -8.950 1.00 71.44 82 THR A C 1
ATOM 633 O O . THR A 1 82 ? 0.909 10.136 -9.964 1.00 71.44 82 THR A O 1
#

Mean predicted aligned error: 5.47 Å

Foldseek 3Di:
DDDPPPPPDDDDPVRVVVCVVVVPFEAEEEQEDPVVVVVDNDPRYDYQHLVRCVVCVVVPDPVHHYHYDYDPCPSSVVSVVD